Protein AF-G4RNF9-F1 (afdb_monomer)

Nearest PDB structures (foldseek):
  2w9s-assembly2_B  TM=5.298E-01  e=5.867E-01  Staphylococcus aureus
  5zz5-assembly2_D  TM=5.157E-01  e=1.573E+00  Thermotoga maritima MSB8
  5zz6-assembly2_C  TM=5.352E-01  e=2.046E+00  Thermotoga maritima MSB8
  5zz5-assembly2_C  TM=5.461E-01  e=2.662E+00  Thermotoga maritima MSB8
  5zz6-assembly2_D  TM=5.186E-01  e=2.662E+00  Thermotoga maritima MSB8

Solvent-accessible surface area (backbone atoms only — not comparable to full-atom values): 4632 Å² total; per-residue (Å²): 133,74,30,36,34,44,27,47,49,50,56,74,66,53,56,57,52,43,62,75,66,50,29,58,33,35,35,25,27,83,49,13,46,62,47,57,84,45,49,74,63,55,59,72,46,35,50,46,26,39,52,47,98,55,62,89,77,56,58,91,94,50,42,69,28,52,96,57,51,60,58,71,72,40,61,97,41,57,72,48,80,73

Sequence (82 aa):
MRLCALVLSD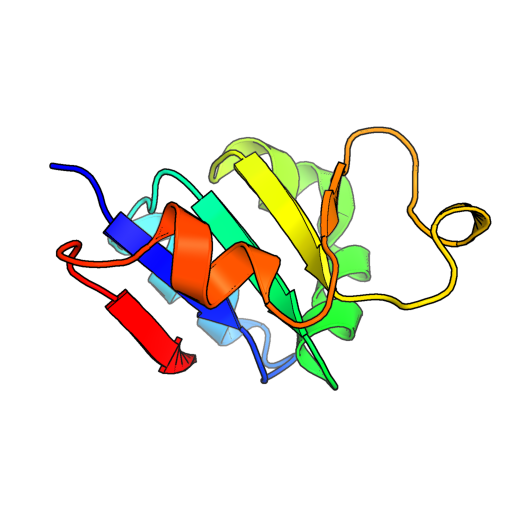DDRVLKVLEALSPDVIYLAYRGRGLLRHGERLRRLGEVRICTYIPIQVPPGFGSAGPLSFLERCAGLPVIVL

pLDDT: mean 92.54, std 5.39, range [62.53, 97.44]

Organism: Thermoproteus tenax (strain ATCC 35583 / DSM 2078 / JCM 9277 / NBRC 100435 / Kra 1) (NCBI:txid768679)

Mean predicted aligned error: 2.88 Å

Secondary structure (DSSP, 8-state):
---EEEE----THHHHHHHHH--SEEEE-GGGGGGGGGHHHHHTTSEEEEE-S-GGGSPTT-EEE-TTHHHHHHTTS-EEE-

Structure (mmCIF, N/CA/C/O backbone):
data_AF-G4RNF9-F1
#
_entry.id   AF-G4RNF9-F1
#
loop_
_atom_site.group_PDB
_atom_site.id
_atom_site.type_symbol
_atom_site.label_atom_id
_atom_site.label_alt_id
_atom_site.label_comp_id
_atom_site.label_asym_id
_atom_site.label_entity_id
_atom_site.label_seq_id
_atom_site.pdbx_PDB_ins_code
_atom_site.Cartn_x
_atom_site.Cartn_y
_atom_site.Cartn_z
_atom_site.occupancy
_atom_site.B_iso_or_equiv
_atom_site.auth_seq_id
_atom_site.auth_comp_id
_atom_site.auth_asym_id
_atom_site.auth_atom_id
_atom_site.pdbx_PDB_model_num
ATOM 1 N N . MET A 1 1 ? -13.181 -6.727 9.937 1.00 62.53 1 MET A N 1
ATOM 2 C CA . MET A 1 1 ? -13.145 -5.270 10.191 1.00 62.53 1 MET A CA 1
ATOM 3 C C . MET A 1 1 ? -12.390 -4.663 9.031 1.00 62.53 1 MET A C 1
ATOM 5 O O . MET A 1 1 ? -11.333 -5.197 8.747 1.00 62.53 1 MET A O 1
ATOM 9 N N . ARG A 1 2 ? -12.934 -3.653 8.338 1.00 86.00 2 ARG A N 1
ATOM 10 C CA . ARG A 1 2 ? -12.236 -3.066 7.188 1.00 86.00 2 ARG A CA 1
ATOM 11 C C . ARG A 1 2 ? -11.181 -2.063 7.665 1.00 86.00 2 ARG A C 1
ATOM 13 O O . ARG A 1 2 ? -11.558 -1.089 8.308 1.00 86.00 2 ARG A O 1
ATOM 20 N N . LEU A 1 3 ? -9.906 -2.310 7.379 1.00 94.38 3 LEU A N 1
ATOM 21 C CA . LEU A 1 3 ? -8.754 -1.485 7.759 1.00 94.38 3 LEU A CA 1
ATOM 22 C C . LEU A 1 3 ? -7.959 -1.092 6.510 1.00 94.38 3 LEU A C 1
ATOM 24 O O . LEU A 1 3 ? -7.614 -1.936 5.684 1.00 94.38 3 LEU A O 1
ATOM 28 N N . CYS A 1 4 ? -7.619 0.189 6.405 1.00 96.06 4 CYS A N 1
ATOM 29 C CA . CYS A 1 4 ? -6.714 0.687 5.377 1.00 96.06 4 CYS A CA 1
ATOM 30 C C . CYS A 1 4 ? -5.318 0.964 5.940 1.00 96.06 4 CYS A C 1
ATOM 32 O O . CYS A 1 4 ? -5.179 1.474 7.052 1.00 96.06 4 CYS A O 1
ATOM 34 N N . ALA A 1 5 ? -4.288 0.727 5.131 1.00 96.69 5 ALA A N 1
ATOM 35 C CA . ALA A 1 5 ? -2.929 1.168 5.418 1.00 96.69 5 ALA A CA 1
ATOM 36 C C . ALA A 1 5 ? -2.433 2.154 4.354 1.00 96.69 5 ALA A C 1
ATOM 38 O O . ALA A 1 5 ? -2.520 1.877 3.157 1.00 96.69 5 ALA A O 1
ATOM 39 N N . LEU A 1 6 ? -1.878 3.284 4.791 1.00 96.94 6 LEU A N 1
ATOM 40 C CA . LEU A 1 6 ? -1.090 4.190 3.958 1.00 96.94 6 LEU A CA 1
ATOM 41 C C . LEU A 1 6 ? 0.377 4.074 4.364 1.00 96.94 6 LEU A C 1
ATOM 43 O O . LEU A 1 6 ? 0.763 4.502 5.446 1.00 96.94 6 LEU A O 1
ATOM 47 N N . VAL A 1 7 ? 1.193 3.502 3.490 1.00 97.38 7 VAL A N 1
ATOM 48 C CA . VAL A 1 7 ? 2.607 3.246 3.749 1.00 97.38 7 VAL A CA 1
ATOM 49 C C . VAL A 1 7 ? 3.456 4.275 3.017 1.00 97.38 7 VAL A C 1
ATOM 51 O O . VAL A 1 7 ? 3.477 4.336 1.787 1.00 97.38 7 VAL A O 1
ATOM 54 N N . LEU A 1 8 ? 4.164 5.078 3.794 1.00 96.81 8 LEU A N 1
ATOM 55 C CA . LEU A 1 8 ? 5.081 6.134 3.400 1.00 96.81 8 LEU A CA 1
ATOM 56 C C . LEU A 1 8 ? 6.544 5.731 3.613 1.00 96.81 8 LEU A C 1
ATOM 58 O O . LEU A 1 8 ? 7.405 6.311 2.949 1.00 96.81 8 LEU A O 1
ATOM 62 N N . SER A 1 9 ? 6.821 4.751 4.483 1.00 97.00 9 SER A N 1
ATOM 63 C CA . SER A 1 9 ? 8.163 4.249 4.818 1.00 97.00 9 SER A CA 1
ATOM 64 C C . SER A 1 9 ? 8.520 2.933 4.115 1.00 97.00 9 SER A C 1
ATOM 66 O O . SER A 1 9 ? 7.674 2.056 3.952 1.00 97.00 9 SER A O 1
ATOM 68 N N . ASP A 1 10 ? 9.786 2.766 3.724 1.00 97.00 10 ASP A N 1
ATOM 69 C CA . ASP A 1 10 ? 10.341 1.514 3.192 1.00 97.00 10 ASP A CA 1
ATOM 70 C C . ASP A 1 10 ? 11.119 0.680 4.214 1.00 97.00 10 ASP A C 1
ATOM 72 O O . ASP A 1 10 ? 11.879 -0.211 3.831 1.00 97.00 10 ASP A O 1
ATOM 76 N N . ASP A 1 11 ? 10.923 0.938 5.504 1.00 97.44 11 ASP A N 1
ATOM 77 C CA . ASP A 1 11 ? 11.471 0.110 6.575 1.00 97.44 11 ASP A CA 1
ATOM 78 C C . ASP A 1 11 ? 10.836 -1.292 6.568 1.00 97.44 11 ASP A C 1
ATOM 80 O O . ASP A 1 11 ? 9.615 -1.444 6.627 1.00 97.44 11 ASP A O 1
ATOM 84 N N . ASP A 1 12 ? 11.659 -2.341 6.556 1.00 96.00 12 ASP A N 1
ATOM 85 C CA . ASP A 1 12 ? 11.194 -3.734 6.531 1.00 96.00 12 ASP A CA 1
ATOM 86 C C . ASP A 1 12 ? 10.329 -4.113 7.750 1.00 96.00 12 ASP A C 1
ATOM 88 O O . ASP A 1 12 ? 9.541 -5.063 7.688 1.00 96.00 12 ASP A O 1
ATOM 92 N N . ARG A 1 13 ? 10.428 -3.374 8.864 1.00 96.19 13 ARG A N 1
ATOM 93 C CA . ARG A 1 13 ? 9.576 -3.562 10.050 1.00 96.19 13 ARG A CA 1
ATOM 94 C C . ARG A 1 13 ? 8.107 -3.257 9.766 1.00 96.19 13 ARG A C 1
ATOM 96 O O . ARG A 1 13 ? 7.252 -3.860 10.411 1.00 96.19 13 ARG A O 1
ATOM 103 N N . VAL A 1 14 ? 7.807 -2.410 8.777 1.00 96.94 14 VAL A N 1
ATOM 104 C CA . VAL A 1 14 ? 6.433 -2.121 8.334 1.0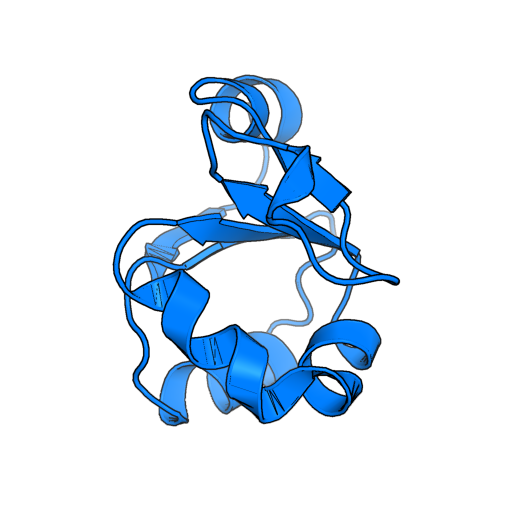0 96.94 14 VAL A CA 1
ATOM 105 C C . VAL A 1 14 ? 5.710 -3.403 7.930 1.00 96.94 14 VAL A C 1
ATOM 107 O O . VAL A 1 14 ? 4.548 -3.583 8.281 1.00 96.94 14 VAL A O 1
ATOM 110 N N . LEU A 1 15 ? 6.398 -4.345 7.278 1.00 96.38 15 LEU A N 1
ATOM 111 C CA . LEU A 1 15 ? 5.793 -5.612 6.855 1.00 96.38 15 LEU A CA 1
ATOM 112 C C . LEU A 1 15 ? 5.274 -6.431 8.040 1.00 96.38 15 LEU A C 1
ATOM 114 O O . LEU A 1 15 ? 4.213 -7.032 7.933 1.00 96.38 15 LEU A O 1
ATOM 118 N N . LYS A 1 16 ? 5.970 -6.402 9.185 1.00 95.81 16 LYS A N 1
ATOM 119 C CA . LYS A 1 16 ? 5.516 -7.088 10.407 1.00 95.81 16 LYS A CA 1
ATOM 120 C C . LYS A 1 16 ? 4.244 -6.455 10.970 1.00 95.81 16 LYS A C 1
ATOM 122 O O . LYS A 1 16 ? 3.374 -7.161 11.467 1.00 95.81 16 LYS A O 1
ATOM 127 N N . VAL A 1 17 ? 4.132 -5.128 10.886 1.00 96.31 17 VAL A N 1
ATOM 128 C CA . VAL A 1 17 ? 2.926 -4.401 11.309 1.00 96.31 17 VAL A CA 1
ATOM 129 C C . VAL A 1 17 ? 1.757 -4.729 10.381 1.00 96.31 17 VAL A C 1
ATOM 131 O O . VAL A 1 17 ? 0.665 -5.023 10.857 1.00 96.31 17 VAL A O 1
ATOM 134 N N . LEU A 1 18 ? 1.993 -4.740 9.066 1.00 96.00 18 LEU A N 1
ATOM 135 C CA . LEU A 1 18 ? 0.982 -5.110 8.075 1.00 96.00 18 LEU A CA 1
ATOM 136 C C . LEU A 1 18 ? 0.516 -6.563 8.249 1.00 96.00 18 LEU A C 1
ATOM 138 O O . LEU A 1 18 ? -0.677 -6.818 8.177 1.00 96.00 18 LEU A O 1
ATOM 142 N N . GLU A 1 19 ? 1.421 -7.500 8.541 1.00 95.19 19 GLU A N 1
ATOM 143 C CA . GLU A 1 19 ? 1.077 -8.894 8.861 1.00 95.19 19 GLU A CA 1
ATOM 144 C C . GLU A 1 19 ? 0.204 -8.994 10.115 1.00 95.19 19 GLU A C 1
ATOM 146 O O . GLU A 1 19 ? -0.836 -9.650 10.097 1.00 95.19 19 GLU A O 1
ATOM 151 N N . ALA A 1 20 ? 0.593 -8.308 11.192 1.00 95.12 20 ALA A N 1
ATOM 152 C CA . ALA A 1 20 ? -0.130 -8.354 12.460 1.00 95.12 20 ALA A CA 1
ATOM 153 C C . ALA A 1 20 ? -1.532 -7.735 12.371 1.00 95.12 20 ALA A C 1
ATOM 155 O O . ALA A 1 20 ? -2.466 -8.232 12.996 1.00 95.12 20 ALA A O 1
ATOM 156 N N . LEU A 1 21 ? -1.680 -6.647 11.611 1.00 94.38 21 LEU A N 1
ATOM 157 C CA . LEU A 1 21 ? -2.947 -5.926 11.493 1.00 94.38 21 LEU A CA 1
ATOM 158 C C . LEU A 1 21 ? -3.830 -6.427 10.349 1.00 94.38 21 LEU A C 1
ATOM 160 O O . LEU A 1 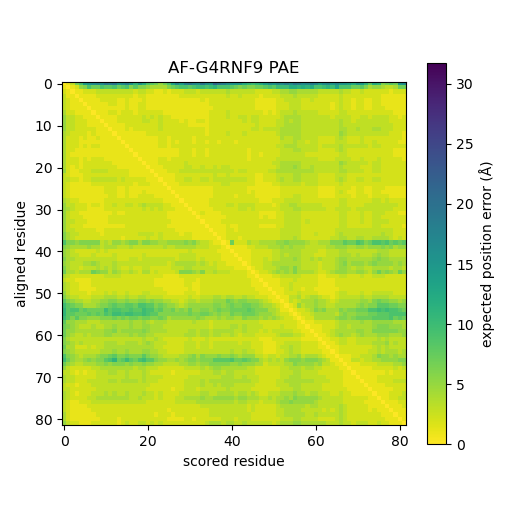21 ? -5.037 -6.206 10.396 1.00 94.38 21 LEU A O 1
ATOM 164 N N . SER A 1 22 ? -3.240 -7.085 9.347 1.00 93.25 22 SER A N 1
ATOM 165 C CA . SER A 1 22 ? -3.926 -7.641 8.173 1.00 93.25 22 SER A CA 1
ATOM 166 C C . SER A 1 22 ? -4.924 -6.657 7.526 1.00 93.25 22 SER A C 1
ATOM 168 O O . SER A 1 22 ? -6.122 -6.943 7.474 1.00 93.25 22 SER A O 1
ATOM 170 N N . PRO A 1 23 ? -4.469 -5.472 7.068 1.00 94.31 23 PRO A N 1
ATOM 171 C CA . PRO A 1 23 ? -5.339 -4.500 6.412 1.00 94.31 23 PRO A CA 1
ATOM 172 C C . PRO A 1 23 ? -5.887 -5.043 5.086 1.00 94.31 23 PRO A C 1
ATOM 174 O O . PRO A 1 23 ? -5.155 -5.642 4.301 1.00 94.31 23 PRO A O 1
ATOM 177 N N . ASP A 1 24 ? -7.155 -4.766 4.782 1.00 92.50 24 ASP A N 1
ATOM 178 C CA . ASP A 1 24 ? -7.794 -5.201 3.532 1.00 92.50 24 ASP A CA 1
ATOM 179 C C . ASP A 1 24 ? -7.143 -4.553 2.305 1.00 92.50 24 ASP A C 1
ATOM 181 O O . ASP A 1 24 ? -7.087 -5.139 1.221 1.00 92.50 24 ASP A O 1
ATOM 185 N N . VAL A 1 25 ? -6.670 -3.316 2.480 1.00 94.12 25 VAL A N 1
ATOM 186 C CA . VAL A 1 25 ? -6.074 -2.509 1.424 1.00 94.12 25 VAL A CA 1
ATOM 187 C C . VAL A 1 25 ? -4.833 -1.781 1.918 1.00 94.12 25 VAL A C 1
ATOM 189 O O . VAL A 1 25 ? -4.827 -1.160 2.983 1.00 94.12 25 VAL A O 1
ATOM 192 N N . ILE A 1 26 ? -3.789 -1.821 1.097 1.00 96.38 26 ILE A N 1
ATOM 193 C CA . ILE A 1 26 ? -2.482 -1.238 1.387 1.00 96.38 26 ILE A CA 1
ATOM 194 C C . ILE A 1 26 ? -2.116 -0.288 0.253 1.00 96.38 26 ILE A C 1
ATOM 196 O O . ILE A 1 26 ? -1.959 -0.712 -0.889 1.00 96.38 26 ILE A O 1
ATOM 200 N N . TYR A 1 27 ? -1.931 0.990 0.562 1.00 96.81 27 TYR A N 1
ATOM 201 C C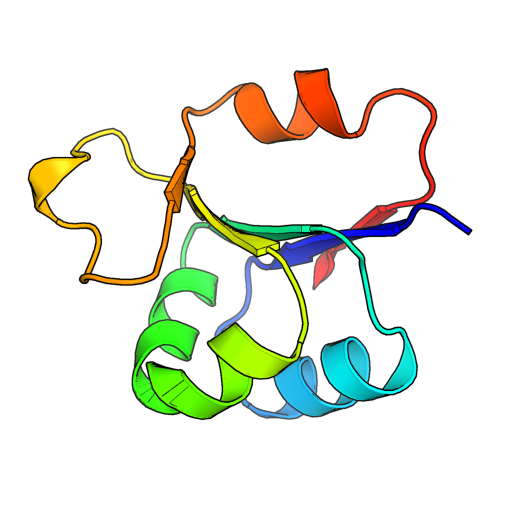A . TYR A 1 27 ? -1.429 1.988 -0.377 1.00 96.81 27 TYR A CA 1
ATOM 202 C C . TYR A 1 27 ? 0.060 2.223 -0.141 1.00 96.81 27 TYR A C 1
ATOM 204 O O . TYR A 1 27 ? 0.450 2.687 0.926 1.00 96.81 27 TYR A O 1
ATOM 212 N N . LEU A 1 28 ? 0.893 1.940 -1.142 1.00 96.31 28 LEU A N 1
ATOM 213 C CA . LEU A 1 28 ? 2.318 2.266 -1.118 1.00 96.31 28 LEU A CA 1
ATOM 214 C C . LEU A 1 28 ? 2.536 3.621 -1.789 1.00 96.31 28 LEU A C 1
ATOM 216 O O . LEU A 1 28 ? 2.384 3.760 -3.006 1.00 96.31 28 LEU A O 1
ATOM 220 N N . ALA A 1 29 ? 2.921 4.616 -1.000 1.00 94.56 29 ALA A N 1
ATOM 221 C CA . ALA A 1 29 ? 3.186 5.975 -1.445 1.00 94.56 29 ALA A CA 1
ATOM 222 C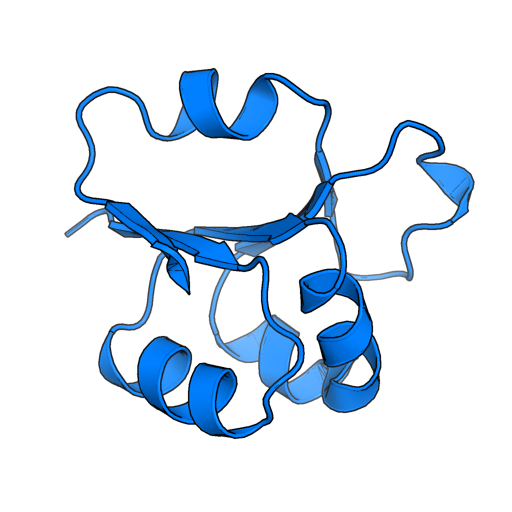 C . ALA A 1 29 ? 4.609 6.409 -1.076 1.00 94.56 29 ALA A C 1
ATOM 224 O O . ALA A 1 29 ? 5.264 5.826 -0.218 1.00 94.56 29 ALA A O 1
ATOM 225 N N . TYR A 1 30 ? 5.108 7.440 -1.761 1.00 93.19 30 TYR A N 1
ATOM 226 C CA . TYR A 1 30 ? 6.423 8.030 -1.505 1.00 93.19 30 TYR A CA 1
ATOM 227 C C . TYR A 1 30 ? 7.553 6.983 -1.409 1.00 93.19 30 TYR A C 1
ATOM 229 O O . TYR A 1 30 ? 7.771 6.269 -2.398 1.00 93.19 30 TYR A O 1
ATOM 237 N N . ARG A 1 31 ? 8.253 6.887 -0.263 1.00 95.81 31 ARG A N 1
ATOM 238 C CA . ARG A 1 31 ? 9.307 5.890 -0.025 1.00 95.81 31 ARG A CA 1
ATOM 239 C C . ARG A 1 31 ? 8.745 4.490 0.164 1.00 95.81 31 ARG A C 1
ATOM 241 O O . ARG A 1 31 ? 9.378 3.565 -0.312 1.00 95.81 31 ARG A O 1
ATOM 248 N N . GLY A 1 32 ? 7.535 4.326 0.696 1.00 96.12 32 GLY A N 1
ATOM 249 C CA . GLY A 1 32 ? 6.879 3.025 0.886 1.00 96.12 32 GLY A CA 1
ATOM 250 C C . GLY A 1 32 ? 6.772 2.162 -0.373 1.00 96.12 32 GLY A C 1
ATOM 251 O O . GLY A 1 32 ? 6.764 0.935 -0.286 1.00 96.12 32 GLY A O 1
ATOM 252 N N . ARG A 1 33 ? 6.814 2.767 -1.569 1.00 94.38 33 ARG A N 1
ATOM 253 C CA . ARG A 1 33 ? 6.955 2.036 -2.846 1.00 94.38 33 ARG A CA 1
ATOM 254 C C . ARG A 1 33 ? 8.218 1.171 -2.907 1.00 94.38 33 ARG A C 1
ATOM 256 O O . ARG A 1 33 ? 8.223 0.162 -3.599 1.00 94.38 33 ARG A O 1
ATOM 263 N N . GLY A 1 34 ? 9.262 1.515 -2.157 1.00 94.94 34 GLY A N 1
ATOM 264 C CA . GLY A 1 34 ? 10.483 0.726 -2.011 1.00 94.94 34 GLY A CA 1
ATOM 265 C C . GLY A 1 34 ? 10.243 -0.670 -1.434 1.00 94.94 34 GLY A C 1
ATOM 266 O O . GLY A 1 34 ? 11.036 -1.572 -1.710 1.00 94.94 34 GLY A O 1
ATOM 267 N N . LEU A 1 35 ? 9.135 -0.895 -0.715 1.00 95.94 35 LEU A N 1
ATOM 268 C CA . LEU A 1 35 ? 8.759 -2.226 -0.232 1.00 95.94 35 LEU A CA 1
ATOM 269 C C . LEU A 1 35 ? 8.378 -3.188 -1.364 1.00 95.94 35 LEU A C 1
ATOM 271 O O . LEU A 1 35 ? 8.369 -4.391 -1.126 1.00 95.94 35 LEU A O 1
ATOM 275 N N . LEU A 1 36 ? 8.142 -2.707 -2.595 1.00 94.19 36 LEU A N 1
ATOM 276 C CA . LEU A 1 36 ? 7.880 -3.548 -3.775 1.00 94.19 36 LEU A CA 1
ATOM 277 C C . LEU A 1 36 ? 8.956 -4.616 -4.021 1.00 94.19 36 LEU A C 1
ATOM 279 O O . LEU A 1 36 ? 8.654 -5.656 -4.601 1.00 94.19 36 LEU A O 1
ATOM 283 N N . ARG A 1 37 ? 10.186 -4.407 -3.531 1.00 94.62 37 ARG A N 1
ATOM 284 C CA . ARG A 1 37 ? 11.253 -5.425 -3.530 1.00 94.62 37 ARG A CA 1
ATOM 285 C C . ARG A 1 37 ? 10.850 -6.736 -2.833 1.00 94.62 37 ARG A C 1
ATOM 287 O O . ARG A 1 37 ? 11.415 -7.780 -3.130 1.00 94.62 37 ARG A O 1
ATOM 294 N N . HIS A 1 38 ? 9.845 -6.697 -1.956 1.00 94.31 38 HIS A N 1
ATOM 295 C CA . HIS A 1 38 ? 9.273 -7.845 -1.243 1.00 94.31 38 HIS A CA 1
ATOM 296 C C . HIS A 1 38 ? 8.040 -8.438 -1.944 1.00 94.31 38 HIS A C 1
ATOM 298 O O . HIS A 1 38 ? 7.182 -9.017 -1.281 1.00 94.31 38 HIS A O 1
ATOM 304 N N . GLY A 1 39 ? 7.922 -8.265 -3.264 1.00 89.31 39 GLY A N 1
ATOM 305 C CA . GLY A 1 39 ? 6.700 -8.435 -4.060 1.00 89.31 39 GLY A CA 1
ATOM 306 C C . GLY A 1 39 ? 5.729 -9.534 -3.606 1.00 89.31 39 GLY A C 1
ATOM 307 O O . GLY A 1 39 ? 4.595 -9.235 -3.239 1.00 89.31 39 GLY A O 1
ATOM 308 N N . GLU A 1 40 ? 6.169 -10.792 -3.565 1.00 89.31 40 GLU A N 1
ATOM 309 C CA . GLU A 1 40 ? 5.316 -11.930 -3.182 1.00 89.31 40 GLU A CA 1
ATOM 310 C C . GLU A 1 40 ? 4.815 -11.874 -1.735 1.00 89.31 40 GLU A C 1
ATOM 312 O O . GLU A 1 40 ? 3.684 -12.267 -1.454 1.00 89.31 40 GLU A O 1
ATOM 317 N N . ARG A 1 41 ? 5.627 -11.353 -0.811 1.00 91.94 41 ARG A N 1
ATOM 318 C CA . ARG A 1 41 ? 5.228 -11.184 0.589 1.00 91.94 41 ARG A CA 1
ATOM 319 C C . ARG A 1 41 ? 4.118 -10.147 0.701 1.00 91.94 41 ARG A C 1
ATOM 321 O O . ARG A 1 41 ? 3.094 -10.444 1.298 1.00 91.94 41 ARG A O 1
ATOM 328 N N . LEU A 1 42 ? 4.282 -8.982 0.068 1.00 91.38 42 LEU A N 1
ATOM 329 C CA . LEU A 1 42 ? 3.272 -7.915 0.056 1.00 91.38 42 LEU A CA 1
ATOM 330 C C . LEU A 1 42 ? 1.936 -8.375 -0.537 1.00 91.38 42 LEU A C 1
ATOM 332 O O . LEU A 1 42 ? 0.884 -8.069 0.016 1.00 91.38 42 LEU A O 1
ATOM 336 N N . ARG A 1 43 ? 1.973 -9.139 -1.635 1.00 87.88 43 ARG A N 1
ATOM 337 C CA . ARG A 1 43 ? 0.763 -9.621 -2.323 1.00 87.88 43 ARG A CA 1
ATOM 338 C C . ARG A 1 43 ? -0.096 -10.558 -1.474 1.00 87.88 43 ARG A C 1
ATOM 340 O O . ARG A 1 43 ? -1.284 -10.687 -1.744 1.00 87.88 43 ARG A O 1
ATOM 347 N N . ARG A 1 44 ? 0.484 -11.205 -0.460 1.00 90.31 44 ARG A N 1
ATOM 348 C CA . ARG A 1 44 ? -0.247 -12.082 0.467 1.00 90.31 44 ARG A CA 1
ATOM 349 C C . ARG A 1 44 ? -0.919 -11.328 1.613 1.00 90.31 44 ARG A C 1
ATOM 351 O O . ARG A 1 44 ? -1.735 -11.928 2.302 1.00 90.31 44 ARG A O 1
ATOM 358 N N . LEU A 1 45 ? -0.578 -10.056 1.831 1.00 89.94 45 LEU A N 1
ATOM 359 C CA . LEU A 1 45 ? -1.079 -9.278 2.972 1.00 89.94 45 LEU A CA 1
ATOM 360 C C . LEU A 1 45 ? -2.448 -8.649 2.717 1.00 89.94 45 LEU A C 1
ATOM 362 O O . LEU A 1 45 ? -3.166 -8.375 3.669 1.00 89.94 45 LEU A O 1
ATOM 366 N N . GLY A 1 46 ? -2.802 -8.410 1.455 1.00 85.94 46 GLY A N 1
ATOM 367 C C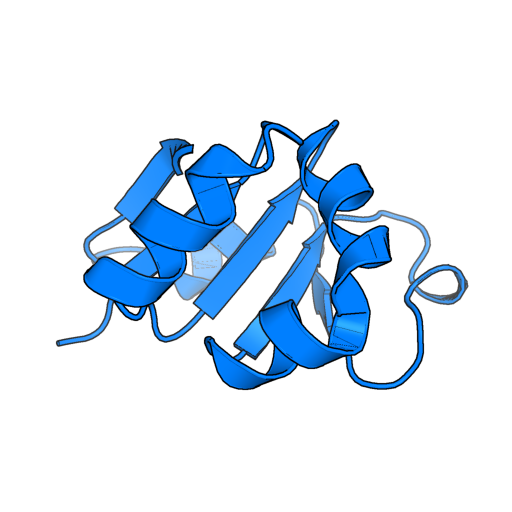A . GLY A 1 46 ? -4.05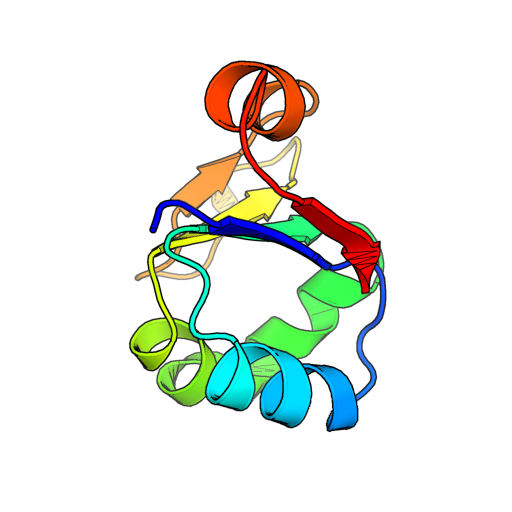6 -7.765 1.083 1.00 85.94 46 GLY A CA 1
ATOM 368 C C . GLY A 1 46 ? -4.004 -7.191 -0.326 1.00 85.94 46 GLY A C 1
ATOM 369 O O . GLY A 1 46 ? -3.095 -7.477 -1.111 1.00 85.94 46 GLY A O 1
ATOM 370 N N . GLU A 1 47 ? -4.981 -6.352 -0.659 1.00 94.31 47 GLU A N 1
ATOM 371 C CA . GLU A 1 47 ? -4.983 -5.651 -1.936 1.00 94.31 47 GLU A CA 1
ATOM 372 C C . GLU A 1 47 ? -3.985 -4.485 -1.904 1.00 94.31 47 GLU A C 1
ATOM 374 O O . GLU A 1 47 ? -4.197 -3.472 -1.234 1.00 94.31 47 GLU A O 1
ATOM 379 N N . VAL A 1 48 ? -2.893 -4.608 -2.661 1.00 95.56 48 VAL A N 1
ATOM 380 C CA . VAL A 1 48 ? -1.833 -3.596 -2.693 1.00 95.56 48 VAL A CA 1
ATOM 381 C C . VAL A 1 48 ? -2.008 -2.649 -3.883 1.00 95.56 48 VAL A C 1
ATOM 383 O O . VAL A 1 48 ? -2.087 -3.064 -5.044 1.00 95.56 48 VAL A O 1
ATOM 386 N N . ARG A 1 49 ? -2.028 -1.349 -3.584 1.00 95.88 49 ARG A N 1
ATOM 387 C CA . ARG A 1 49 ? -2.181 -0.234 -4.518 1.00 95.88 49 ARG A CA 1
ATOM 388 C C . ARG A 1 49 ? -0.939 0.655 -4.496 1.00 95.88 49 ARG A C 1
ATOM 390 O O . ARG A 1 49 ? -0.523 1.125 -3.444 1.00 95.88 49 ARG A O 1
ATOM 397 N N . ILE A 1 50 ? -0.352 0.924 -5.655 1.00 95.38 50 ILE A N 1
ATOM 398 C CA . ILE A 1 50 ? 0.824 1.786 -5.799 1.00 95.38 50 ILE A CA 1
ATOM 399 C C . ILE A 1 50 ? 0.366 3.191 -6.163 1.00 95.38 50 ILE A C 1
ATOM 401 O O . ILE A 1 50 ? -0.203 3.404 -7.236 1.00 95.38 50 ILE A O 1
ATOM 405 N N . CYS A 1 51 ? 0.634 4.152 -5.283 1.00 93.94 51 CYS A N 1
ATOM 406 C CA . CYS A 1 51 ? 0.333 5.555 -5.531 1.00 93.94 51 CYS A CA 1
ATOM 407 C C . CYS A 1 51 ? 1.325 6.110 -6.556 1.00 93.94 51 CYS A C 1
ATOM 409 O O . CYS A 1 51 ? 2.512 6.295 -6.265 1.00 93.94 51 CYS A O 1
ATOM 411 N N . THR A 1 52 ? 0.852 6.349 -7.776 1.00 89.19 52 THR A N 1
ATOM 412 C CA . THR A 1 52 ? 1.673 6.861 -8.874 1.00 89.19 52 THR A CA 1
ATOM 413 C C . THR A 1 52 ? 0.828 7.638 -9.876 1.00 89.19 52 THR A C 1
ATOM 415 O O . THR A 1 52 ? -0.328 7.307 -10.120 1.00 89.19 52 THR A O 1
ATOM 418 N N . TYR A 1 53 ? 1.436 8.646 -10.498 1.00 84.88 53 TYR A N 1
ATOM 419 C CA . TYR A 1 53 ? 0.873 9.343 -11.659 1.00 84.88 53 TYR A CA 1
ATOM 420 C C . TYR A 1 53 ? 1.164 8.619 -12.979 1.00 84.88 53 TYR A C 1
ATOM 422 O O . TYR A 1 53 ? 0.666 9.022 -14.024 1.00 84.88 53 TYR A O 1
ATOM 430 N N . ILE A 1 54 ? 1.984 7.564 -12.940 1.00 86.12 54 ILE A N 1
ATOM 431 C CA . ILE A 1 54 ? 2.455 6.841 -14.121 1.00 86.12 54 ILE A CA 1
ATOM 432 C C . ILE A 1 54 ? 2.093 5.351 -13.967 1.00 86.12 54 ILE A C 1
ATOM 434 O O . ILE A 1 54 ? 2.917 4.563 -13.494 1.00 86.12 54 ILE A O 1
ATOM 438 N N . PRO A 1 55 ? 0.863 4.934 -14.332 1.00 80.38 55 PRO A N 1
ATOM 439 C CA . PRO A 1 55 ? 0.376 3.570 -14.098 1.00 80.38 55 PRO A CA 1
ATOM 440 C C . PRO A 1 55 ? 1.199 2.470 -14.779 1.00 80.38 55 PRO A C 1
ATOM 442 O O . PRO A 1 55 ? 1.281 1.367 -14.251 1.00 80.38 55 PRO A O 1
ATOM 445 N N . ILE A 1 56 ? 1.863 2.767 -15.905 1.00 84.62 56 ILE A N 1
ATOM 446 C CA . ILE A 1 56 ? 2.696 1.791 -16.637 1.00 84.62 56 ILE A CA 1
ATOM 447 C C . ILE A 1 56 ? 3.915 1.301 -15.834 1.00 84.62 56 ILE A C 1
ATOM 449 O O . ILE A 1 56 ? 4.519 0.295 -16.183 1.00 84.62 56 ILE A O 1
ATOM 453 N N . GLN A 1 57 ? 4.279 1.996 -14.751 1.00 82.75 57 GLN A N 1
ATOM 454 C CA . GLN A 1 57 ? 5.382 1.612 -13.864 1.00 82.75 57 GLN A CA 1
ATOM 455 C C . GLN A 1 57 ? 4.960 0.627 -12.764 1.00 82.75 57 GLN A C 1
ATOM 457 O O . GLN A 1 57 ? 5.800 0.206 -11.970 1.00 82.75 57 GLN A O 1
ATOM 462 N N . VAL A 1 58 ? 3.671 0.284 -12.667 1.00 90.19 58 VAL A N 1
ATOM 463 C CA . VAL A 1 58 ? 3.176 -0.641 -11.644 1.00 90.19 58 VAL A CA 1
ATOM 464 C C . VAL A 1 58 ? 3.481 -2.083 -12.063 1.00 90.19 58 VAL A C 1
ATOM 466 O O . VAL A 1 58 ? 3.043 -2.502 -13.136 1.00 90.19 58 VAL A O 1
ATOM 469 N N . PRO A 1 59 ? 4.215 -2.863 -11.245 1.00 89.94 59 PRO A N 1
ATOM 470 C CA . PRO A 1 59 ? 4.526 -4.245 -11.583 1.00 89.94 59 PRO A CA 1
ATOM 471 C C . PRO A 1 59 ? 3.263 -5.120 -11.669 1.00 89.94 59 PRO A C 1
ATOM 473 O O . PRO A 1 59 ? 2.275 -4.844 -10.978 1.00 89.94 59 PRO A O 1
ATOM 476 N N . PRO A 1 60 ? 3.293 -6.217 -12.448 1.00 88.62 60 PRO A N 1
ATOM 477 C CA . PRO A 1 60 ? 2.190 -7.169 -12.502 1.00 88.62 60 PRO A CA 1
ATOM 478 C C . PRO A 1 60 ? 1.792 -7.670 -11.110 1.00 88.62 60 PRO A C 1
ATOM 480 O O . PRO A 1 60 ? 2.641 -7.963 -10.269 1.00 88.62 60 PRO A O 1
ATOM 483 N N . GLY A 1 61 ? 0.486 -7.793 -10.874 1.00 87.81 61 GLY A N 1
ATOM 484 C CA . GLY A 1 61 ? -0.047 -8.261 -9.593 1.00 87.81 61 GLY A CA 1
ATOM 485 C C . GLY A 1 61 ? -0.254 -7.177 -8.533 1.00 87.81 61 GLY A C 1
ATOM 486 O O . GLY A 1 61 ? -0.734 -7.509 -7.450 1.00 87.81 61 GLY A O 1
ATOM 487 N N . PHE A 1 62 ? 0.047 -5.915 -8.851 1.00 93.31 62 PHE A N 1
ATOM 488 C CA . PHE A 1 62 ? -0.284 -4.738 -8.048 1.00 93.31 62 PHE A CA 1
ATOM 489 C C . PHE A 1 62 ? -1.275 -3.841 -8.797 1.00 93.31 62 PHE A C 1
ATOM 491 O O . PHE A 1 62 ? -1.263 -3.780 -10.026 1.00 93.31 62 PHE A O 1
ATOM 498 N N . GLY A 1 63 ? -2.134 -3.126 -8.068 1.00 93.50 63 GLY A N 1
ATOM 499 C CA . GLY A 1 63 ? -2.999 -2.105 -8.663 1.00 93.50 63 GLY A CA 1
ATOM 500 C C . GLY A 1 63 ? -2.339 -0.727 -8.642 1.00 93.50 63 GLY A C 1
ATOM 501 O O . GLY A 1 63 ? -1.569 -0.425 -7.736 1.00 93.50 63 GLY A O 1
ATOM 502 N N . SER A 1 64 ? -2.662 0.151 -9.589 1.00 94.50 64 SER A N 1
ATOM 503 C CA . SER A 1 64 ? -2.337 1.579 -9.472 1.00 94.50 64 SER A CA 1
ATOM 504 C C . SER A 1 64 ? -3.390 2.312 -8.635 1.00 94.50 64 SER A C 1
ATOM 506 O O . SER A 1 64 ? -4.563 1.919 -8.605 1.00 94.50 64 SER A O 1
ATOM 508 N N . ALA A 1 65 ? -2.981 3.399 -7.989 1.00 94.38 65 ALA A N 1
ATOM 509 C CA . ALA A 1 65 ? -3.859 4.351 -7.322 1.00 94.38 65 ALA A CA 1
ATOM 510 C C . ALA A 1 65 ? -3.449 5.788 -7.653 1.00 94.38 65 ALA A C 1
ATOM 512 O O . ALA A 1 65 ? -2.260 6.114 -7.688 1.00 94.38 65 ALA A O 1
ATOM 513 N N . GLY A 1 66 ? -4.455 6.634 -7.879 1.00 88.88 66 GLY A N 1
ATOM 514 C CA . GLY A 1 66 ? -4.266 8.067 -8.039 1.00 88.88 66 GLY A CA 1
ATOM 515 C C . GLY A 1 66 ? -4.118 8.782 -6.689 1.00 88.88 66 GLY A C 1
ATOM 516 O O . GLY A 1 66 ? -4.287 8.165 -5.634 1.00 88.88 66 GLY A O 1
ATOM 517 N N . PRO A 1 67 ? -3.845 10.097 -6.705 1.00 73.69 67 PRO A N 1
ATOM 518 C CA . PRO A 1 67 ? -3.550 10.878 -5.498 1.00 73.69 67 PRO A CA 1
ATOM 519 C C . PRO A 1 67 ? -4.666 10.868 -4.452 1.00 73.69 67 PRO A C 1
ATOM 521 O O . PRO A 1 67 ? -4.389 10.889 -3.258 1.00 73.69 67 PRO A O 1
ATOM 524 N N . LEU A 1 68 ? -5.923 10.820 -4.900 1.00 88.25 68 LEU A N 1
ATOM 525 C CA . LEU A 1 68 ? -7.099 10.882 -4.028 1.00 88.25 68 LEU A CA 1
ATOM 526 C C . LEU A 1 68 ? -7.714 9.510 -3.739 1.00 88.25 68 LEU A C 1
ATOM 528 O O . LEU A 1 68 ? -8.520 9.389 -2.821 1.00 88.25 68 LEU A O 1
ATOM 532 N N . SER A 1 69 ? -7.284 8.456 -4.440 1.00 92.06 69 SER A N 1
ATOM 533 C CA . SER A 1 69 ? -7.905 7.130 -4.344 1.00 92.06 69 SER A CA 1
ATOM 534 C C . SER A 1 69 ? -7.836 6.524 -2.939 1.00 92.06 69 SER A C 1
ATOM 536 O O . SER A 1 69 ? -8.671 5.691 -2.597 1.00 92.06 69 SER A O 1
ATOM 538 N N . PHE A 1 70 ? -6.837 6.900 -2.132 1.00 92.62 70 PHE A N 1
ATOM 539 C CA . PHE A 1 70 ? -6.761 6.511 -0.720 1.00 92.62 70 PHE A CA 1
ATOM 540 C C . PHE A 1 70 ? -7.871 7.172 0.104 1.00 92.62 70 PHE A C 1
ATOM 542 O O . PHE A 1 70 ? -8.592 6.486 0.822 1.00 92.62 70 PHE A O 1
ATOM 549 N N . LEU A 1 71 ? -8.036 8.490 -0.035 1.00 91.62 71 LEU A N 1
ATOM 550 C CA . LEU A 1 71 ? -9.028 9.257 0.718 1.00 91.62 71 LEU A CA 1
ATOM 551 C C . LEU A 1 71 ? -10.449 8.809 0.369 1.00 91.62 71 LEU A C 1
ATOM 553 O O . LEU A 1 71 ? -11.254 8.593 1.266 1.00 91.62 71 LEU A O 1
ATOM 557 N N . GLU A 1 72 ? -10.732 8.608 -0.918 1.00 93.94 72 GLU A N 1
ATOM 558 C CA . GLU A 1 72 ? -12.047 8.172 -1.401 1.00 93.94 72 GLU A CA 1
ATOM 559 C C . GLU A 1 72 ? -12.423 6.785 -0.872 1.00 93.94 72 GLU A C 1
ATOM 561 O O . GLU A 1 72 ? -13.538 6.573 -0.402 1.00 93.94 72 GLU A O 1
ATOM 566 N N . ARG A 1 73 ? -11.487 5.829 -0.925 1.00 93.94 73 ARG A N 1
ATOM 567 C CA . ARG A 1 73 ? -11.766 4.439 -0.547 1.00 93.94 73 ARG A CA 1
ATOM 568 C C . ARG A 1 73 ? -11.769 4.213 0.962 1.00 93.94 73 ARG A C 1
ATOM 570 O O . ARG A 1 73 ? -12.487 3.337 1.437 1.00 93.94 73 ARG A O 1
ATOM 577 N N . CYS A 1 74 ? -10.946 4.956 1.697 1.00 94.06 74 CYS A N 1
ATOM 578 C CA . CYS A 1 74 ? -10.744 4.758 3.130 1.00 94.06 74 CYS A CA 1
ATOM 579 C C . CYS A 1 74 ? -11.524 5.751 4.002 1.00 94.06 74 CYS A C 1
ATOM 581 O O . CYS A 1 74 ? -11.394 5.718 5.225 1.00 94.06 74 CYS A O 1
ATOM 583 N N . ALA A 1 75 ? -12.354 6.614 3.406 1.00 94.31 75 ALA A N 1
ATOM 584 C CA . ALA A 1 75 ? -13.234 7.517 4.139 1.00 94.31 75 ALA A CA 1
ATOM 585 C C . ALA A 1 75 ? -14.147 6.745 5.108 1.00 94.31 75 ALA A C 1
ATOM 587 O O . ALA A 1 75 ? -14.850 5.812 4.721 1.00 94.31 75 ALA A O 1
ATOM 588 N N . GLY A 1 76 ? -14.130 7.143 6.383 1.00 93.62 76 GLY A N 1
ATOM 589 C CA . GLY A 1 76 ? -14.922 6.500 7.436 1.00 93.62 76 GLY A CA 1
ATOM 590 C C . GLY A 1 76 ? -14.405 5.129 7.889 1.00 93.62 76 GLY A C 1
ATOM 591 O O . GLY A 1 76 ? -15.055 4.492 8.717 1.00 93.62 76 GLY A O 1
ATOM 592 N N . LEU A 1 77 ? -13.251 4.674 7.387 1.00 94.00 77 LEU A N 1
ATOM 593 C CA . LEU A 1 77 ? -12.590 3.4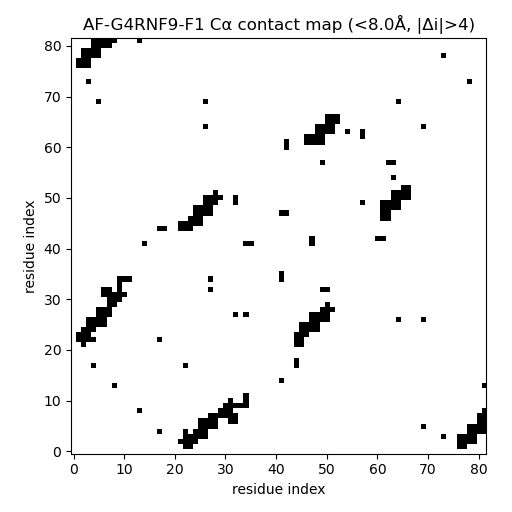55 7.850 1.00 94.00 77 LEU A CA 1
ATOM 594 C C . LEU A 1 77 ? -11.446 3.786 8.821 1.00 94.00 77 LEU A C 1
ATOM 596 O O . LEU A 1 77 ? -10.802 4.828 8.684 1.00 94.00 77 LEU A O 1
ATOM 600 N N . PRO A 1 78 ? -11.134 2.889 9.772 1.00 95.75 78 PRO A N 1
ATOM 601 C CA . PRO A 1 78 ? -9.861 2.920 10.475 1.00 95.75 78 PRO A CA 1
ATOM 602 C C . PRO A 1 78 ? -8.690 2.919 9.486 1.00 95.75 78 PRO A C 1
ATOM 604 O O . PRO A 1 78 ? -8.674 2.162 8.510 1.00 95.75 78 PRO A O 1
ATOM 607 N N . VAL A 1 79 ? -7.699 3.762 9.766 1.00 95.50 79 VAL A N 1
ATOM 608 C CA . VAL A 1 79 ? -6.493 3.929 8.954 1.00 95.50 79 VAL A CA 1
ATOM 609 C C . VAL A 1 79 ? -5.273 3.793 9.847 1.00 95.50 79 VAL A C 1
ATOM 611 O O . VAL A 1 79 ? -5.214 4.401 10.915 1.00 95.50 79 VAL A O 1
ATOM 614 N N . ILE A 1 80 ? -4.266 3.073 9.359 1.00 95.75 80 ILE A N 1
ATOM 615 C CA . ILE A 1 80 ? -2.902 3.176 9.869 1.00 95.75 80 ILE A CA 1
ATOM 616 C C . ILE A 1 80 ? -1.991 3.849 8.839 1.00 95.75 80 ILE A C 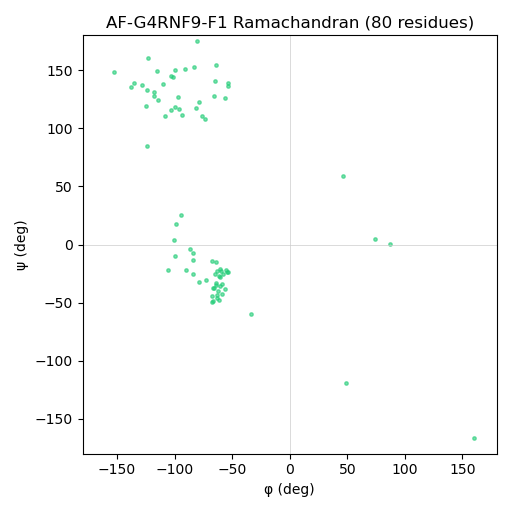1
ATOM 618 O O . ILE A 1 80 ? -2.083 3.576 7.641 1.00 95.75 80 ILE A O 1
ATOM 622 N N . VAL A 1 81 ? -1.119 4.740 9.311 1.00 96.06 81 VAL A N 1
ATOM 623 C CA . VAL A 1 81 ? -0.103 5.415 8.495 1.00 96.06 81 VAL A CA 1
ATOM 624 C C . VAL A 1 81 ? 1.269 4.952 8.975 1.00 96.06 81 VAL A C 1
ATOM 626 O O . VAL A 1 81 ? 1.544 5.045 10.172 1.00 96.06 81 VAL A O 1
ATOM 629 N N . LEU A 1 82 ? 2.086 4.415 8.065 1.00 94.81 82 LEU A N 1
ATOM 630 C CA . LEU A 1 82 ? 3.337 3.704 8.373 1.00 94.81 82 LEU A CA 1
ATOM 631 C C . LEU A 1 82 ? 4.533 4.225 7.581 1.00 94.81 82 LEU A C 1
ATOM 633 O O . LEU A 1 82 ? 4.375 4.472 6.369 1.00 94.81 82 LEU A O 1
#

Radius of gyration: 11.44 Å; Cα contacts (8 Å, |Δi|>4): 141; chains: 1; bounding box: 26×23×29 Å

Foldseek 3Di:
DAEEEEEQAPPPVVLVVLQVVLHQEYEQDHHSVNVCVVVVSVLVSHQYEYEDPDQVPDDPSHHYDYPCRCVVVCPPHHYDYD